Protein AF-A0A962ZCY3-F1 (afdb_monomer_lite)

Sequence (140 aa):
MGYGVAGGLRMLVRPMLNAGVYAIARGAPHAELWRRRFARAIGRTGRVVPHDQFSLNAAIWLDRPETDILDPHHNWICNRSLPRWNEKLQMFCVPTAPYRPLGIVHLAGHLKTGPVELRTTTGQRRRMILRMNPEALLTT

pLDDT: mean 90.91, std 9.73, range [48.62, 98.31]

Foldseek 3Di:
DLQDDVLVVQLVPDDQDDPPDDDDDPPFCLVVQLVVSQVSSCVVPVDNPPSNRVSSSSSCRVVPGDDDDDDCLAPPAVVVPNFAQEPVVRATFHPDPVGHGRNDYDPPDDLQDAWDWHAYPVGDIDTGRPDDDPVVVVVD

Secondary structure (DSSP, 8-state):
-TTHHHHHHHHHTS----TTS----TT-THHHHHHHHHHHHHHHHS--TTHHHHHHHHIIIII----PPPPGGGSEETTT-PPEEETTTTEEE-SSTT-PBPS-EE--TTTTSSEEEEEBTTS-EEEEE-S--GGGGS--

Radius of gyration: 18.37 Å; chains: 1; bounding box: 38×31×46 Å

Structure (mmCIF, N/CA/C/O backbone):
data_AF-A0A962ZCY3-F1
#
_entry.id   AF-A0A962ZCY3-F1
#
loop_
_atom_site.group_PDB
_atom_site.id
_atom_site.type_symbol
_atom_site.label_atom_id
_atom_site.label_alt_id
_atom_site.label_comp_id
_atom_site.label_asym_id
_atom_site.label_entity_id
_atom_site.label_seq_id
_atom_site.pdbx_PDB_ins_code
_atom_site.Cartn_x
_atom_site.Cartn_y
_atom_site.Cartn_z
_atom_site.occupancy
_atom_site.B_iso_or_equiv
_atom_site.auth_seq_id
_atom_site.auth_comp_id
_atom_site.auth_asym_id
_atom_site.auth_atom_id
_atom_site.pdbx_PDB_model_num
ATOM 1 N N . MET A 1 1 ? 10.866 14.420 -16.951 1.00 63.78 1 MET A N 1
ATOM 2 C CA . MET A 1 1 ? 9.833 13.551 -16.329 1.00 63.78 1 MET A CA 1
ATOM 3 C C . MET A 1 1 ? 10.163 12.084 -16.594 1.00 63.78 1 MET A C 1
ATOM 5 O O . MET A 1 1 ? 10.368 11.736 -17.751 1.00 63.78 1 MET A O 1
ATOM 9 N N . GLY A 1 2 ? 10.201 11.220 -15.571 1.00 77.50 2 GLY A N 1
ATOM 10 C CA . GLY A 1 2 ? 10.631 9.812 -15.717 1.00 77.50 2 GLY A CA 1
ATOM 11 C C . GLY A 1 2 ? 9.813 8.973 -16.717 1.00 77.50 2 GLY A C 1
ATOM 12 O O . GLY A 1 2 ? 10.342 8.046 -17.332 1.00 77.50 2 GLY A O 1
ATOM 13 N N . TYR A 1 3 ? 8.555 9.353 -16.965 1.00 86.12 3 TYR A N 1
ATOM 14 C CA . TYR A 1 3 ? 7.584 8.565 -17.741 1.00 86.12 3 TYR A CA 1
ATOM 15 C C . TYR A 1 3 ? 7.095 9.252 -19.032 1.00 86.12 3 TYR A C 1
ATOM 17 O O . TYR A 1 3 ? 6.229 8.716 -19.720 1.00 86.12 3 TYR A O 1
ATOM 25 N N . GLY A 1 4 ? 7.679 10.403 -19.396 1.00 86.75 4 GLY A N 1
ATOM 26 C CA . GLY A 1 4 ? 7.225 11.233 -20.522 1.00 86.75 4 GLY A CA 1
ATOM 27 C C . GLY A 1 4 ? 5.878 11.923 -20.263 1.00 86.75 4 GLY A C 1
ATOM 28 O O . GLY A 1 4 ? 5.192 11.607 -19.294 1.00 86.75 4 GLY A O 1
ATOM 29 N N . VAL A 1 5 ? 5.498 12.870 -21.127 1.00 88.88 5 VAL A N 1
ATOM 30 C CA . VAL A 1 5 ? 4.278 13.685 -20.948 1.00 88.88 5 VAL A CA 1
ATOM 31 C C . VAL A 1 5 ? 3.017 12.820 -21.003 1.00 88.88 5 VAL A C 1
ATOM 33 O O . VAL A 1 5 ? 2.245 12.796 -20.050 1.00 88.88 5 VAL A O 1
ATOM 36 N N . ALA A 1 6 ? 2.845 12.030 -22.067 1.00 90.62 6 ALA A N 1
ATOM 37 C CA . ALA A 1 6 ? 1.666 11.176 -22.227 1.00 90.62 6 ALA A CA 1
ATOM 38 C C . ALA A 1 6 ? 1.548 10.104 -21.126 1.00 90.62 6 ALA A C 1
ATOM 40 O O . ALA A 1 6 ? 0.458 9.855 -20.614 1.00 90.62 6 ALA A O 1
ATOM 41 N N . GLY A 1 7 ? 2.667 9.481 -20.735 1.00 89.44 7 GLY A N 1
ATOM 42 C CA . GLY A 1 7 ? 2.693 8.501 -19.644 1.00 89.44 7 GLY A CA 1
ATOM 43 C C . GLY A 1 7 ? 2.375 9.136 -18.292 1.00 89.44 7 GLY A C 1
ATOM 44 O O . GLY A 1 7 ? 1.569 8.595 -17.541 1.00 89.44 7 GLY A O 1
ATOM 45 N N . GLY A 1 8 ? 2.940 10.316 -18.020 1.00 89.88 8 GLY A N 1
ATOM 46 C CA . GLY A 1 8 ? 2.640 11.100 -16.824 1.00 89.88 8 GLY A CA 1
ATOM 47 C C . GLY A 1 8 ? 1.162 11.479 -16.727 1.00 89.88 8 GLY A C 1
ATOM 48 O O . GLY A 1 8 ? 0.544 11.213 -15.703 1.00 89.88 8 GLY A O 1
ATOM 49 N N . LEU A 1 9 ? 0.566 12.002 -17.805 1.00 91.31 9 LEU A N 1
ATOM 50 C CA . LEU A 1 9 ? -0.864 12.344 -17.850 1.00 91.31 9 LEU A CA 1
ATOM 51 C C . LEU A 1 9 ? -1.760 11.130 -17.587 1.00 91.31 9 LEU A C 1
ATOM 53 O O . LEU A 1 9 ? -2.697 11.210 -16.798 1.00 91.31 9 LEU A O 1
ATOM 57 N N . ARG A 1 10 ? -1.439 9.978 -18.190 1.00 91.81 10 ARG A N 1
ATOM 58 C CA . ARG A 1 10 ? -2.174 8.729 -17.940 1.00 91.81 10 ARG A CA 1
ATOM 59 C C . ARG A 1 10 ? -2.067 8.261 -16.492 1.00 91.81 10 ARG A C 1
ATOM 61 O O . ARG A 1 10 ? -3.022 7.677 -15.999 1.00 91.81 10 ARG A O 1
ATOM 68 N N . MET A 1 11 ? -0.935 8.487 -15.829 1.00 92.88 11 MET A N 1
ATOM 69 C CA . MET A 1 11 ? -0.757 8.130 -14.420 1.00 92.88 11 MET A CA 1
ATOM 70 C C . MET A 1 11 ? -1.471 9.101 -13.473 1.00 92.88 11 MET A C 1
ATOM 72 O O . MET A 1 11 ? -2.004 8.656 -12.465 1.00 92.88 11 MET A O 1
ATOM 76 N N . LEU A 1 12 ? -1.518 10.400 -13.791 1.00 91.12 12 LEU A N 1
ATOM 77 C CA . LEU A 1 12 ? -2.149 11.422 -12.942 1.00 91.12 12 LEU A CA 1
ATOM 78 C C . LEU A 1 12 ? -3.649 11.187 -12.721 1.00 91.12 12 LEU A C 1
ATOM 80 O O . LEU A 1 12 ? -4.169 11.529 -11.665 1.00 91.12 12 LEU A O 1
ATOM 84 N N . VAL A 1 13 ? -4.334 10.590 -13.697 1.00 93.56 13 VAL A N 1
ATOM 85 C CA . VAL A 1 13 ? -5.777 10.292 -13.629 1.00 93.56 13 VAL A CA 1
ATOM 86 C C . VAL A 1 13 ? -6.087 8.907 -13.046 1.00 93.56 13 VAL A C 1
ATOM 88 O O . VAL A 1 13 ? -7.222 8.442 -13.125 1.00 93.56 13 VAL A O 1
ATOM 91 N N . ARG A 1 14 ? -5.085 8.202 -12.507 1.00 93.94 14 ARG A N 1
ATOM 92 C CA . ARG A 1 14 ? -5.234 6.861 -11.923 1.00 93.94 14 ARG A CA 1
ATOM 93 C C . ARG A 1 14 ? -4.975 6.902 -10.419 1.00 93.94 14 ARG A C 1
ATOM 95 O O . ARG A 1 14 ? -4.159 7.705 -9.966 1.00 93.94 14 ARG A O 1
ATOM 102 N N . PRO A 1 15 ? -5.631 6.029 -9.634 1.00 92.31 15 PRO A N 1
ATOM 103 C CA . PRO A 1 15 ? -5.315 5.917 -8.221 1.00 92.31 15 PRO A CA 1
ATOM 104 C C . PRO A 1 15 ? -3.858 5.475 -8.058 1.00 92.31 15 PRO A C 1
ATOM 106 O O . PRO A 1 15 ? -3.400 4.521 -8.691 1.00 92.31 15 PRO A O 1
ATOM 109 N N . MET A 1 16 ? -3.122 6.185 -7.205 1.00 92.69 16 MET A N 1
ATOM 110 C CA . MET A 1 16 ? -1.742 5.835 -6.900 1.00 92.69 16 MET A CA 1
ATOM 111 C C . MET A 1 16 ? -1.714 4.705 -5.874 1.00 92.69 16 MET A C 1
ATOM 113 O O . MET A 1 16 ? -2.077 4.891 -4.714 1.00 92.69 16 MET A O 1
ATOM 117 N N . LEU A 1 17 ? -1.247 3.542 -6.312 1.00 95.06 17 LEU A N 1
ATOM 118 C CA . LEU A 1 17 ? -1.042 2.369 -5.475 1.00 95.06 17 LEU A CA 1
ATOM 119 C C . LEU A 1 17 ? 0.203 2.562 -4.605 1.00 95.06 17 LEU A C 1
ATOM 121 O O . LEU A 1 17 ? 1.208 3.120 -5.060 1.00 95.06 17 LEU A O 1
ATOM 125 N N . ASN A 1 18 ? 0.148 2.092 -3.361 1.00 95.25 18 ASN A N 1
ATOM 126 C CA . ASN A 1 18 ? 1.298 2.110 -2.466 1.00 95.25 18 ASN A CA 1
ATOM 127 C C . ASN A 1 18 ? 2.137 0.837 -2.629 1.00 95.25 18 ASN A C 1
ATOM 129 O O . ASN A 1 18 ? 1.597 -0.262 -2.610 1.00 95.25 18 ASN A O 1
ATOM 133 N N . ALA A 1 19 ? 3.457 0.990 -2.736 1.00 94.75 19 ALA A N 1
ATOM 134 C CA . ALA A 1 19 ? 4.377 -0.131 -2.950 1.00 94.75 19 ALA A CA 1
ATOM 135 C C . ALA A 1 19 ? 4.817 -0.848 -1.657 1.00 94.75 19 ALA A C 1
ATOM 137 O O . ALA A 1 19 ? 5.701 -1.695 -1.704 1.00 94.75 19 ALA A O 1
ATOM 138 N N . GLY A 1 20 ? 4.246 -0.511 -0.495 1.00 94.12 20 GLY A N 1
ATOM 139 C CA . GLY A 1 20 ? 4.649 -1.103 0.786 1.00 94.12 20 GLY A CA 1
ATOM 140 C C . GLY A 1 20 ? 4.079 -2.489 1.071 1.00 94.12 20 GLY A C 1
ATOM 141 O O . GLY A 1 20 ? 4.638 -3.203 1.895 1.00 94.12 20 GLY A O 1
ATOM 142 N N . VAL A 1 21 ? 2.987 -2.873 0.408 1.00 96.12 21 VAL A N 1
ATOM 143 C CA . VAL A 1 21 ? 2.390 -4.209 0.520 1.00 96.12 21 VAL A CA 1
ATOM 144 C C . VAL A 1 21 ? 1.974 -4.658 -0.870 1.00 96.12 21 VAL A C 1
ATOM 146 O O . VAL A 1 21 ? 1.180 -3.989 -1.530 1.00 96.12 21 VAL A O 1
ATOM 149 N N . TYR A 1 22 ? 2.520 -5.784 -1.309 1.00 96.38 22 TYR A N 1
ATOM 150 C CA . TYR A 1 22 ? 2.192 -6.431 -2.572 1.00 96.38 22 TYR A CA 1
ATOM 151 C C . TYR A 1 22 ? 2.548 -7.916 -2.489 1.00 96.38 22 TYR A C 1
ATOM 153 O O . TYR A 1 22 ? 3.366 -8.326 -1.666 1.00 96.38 22 TYR A O 1
ATOM 161 N N . ALA A 1 23 ? 1.966 -8.709 -3.382 1.00 95.81 23 ALA A N 1
ATOM 162 C CA . ALA A 1 23 ? 2.370 -10.084 -3.631 1.00 95.81 23 ALA A CA 1
ATOM 163 C C . ALA A 1 23 ? 2.576 -10.252 -5.137 1.00 95.81 23 ALA A C 1
ATOM 165 O O . ALA A 1 23 ? 1.727 -9.852 -5.929 1.00 95.81 23 ALA A O 1
ATOM 166 N N . ILE A 1 24 ? 3.722 -10.802 -5.536 1.00 96.06 24 ILE A N 1
ATOM 167 C CA . ILE A 1 24 ? 4.049 -11.063 -6.941 1.00 96.06 24 ILE A CA 1
ATOM 168 C C . ILE A 1 24 ? 4.464 -12.526 -7.041 1.00 96.06 24 ILE A C 1
ATOM 170 O O . ILE A 1 24 ? 5.430 -12.947 -6.404 1.00 96.06 24 ILE A O 1
ATOM 174 N N . ALA A 1 25 ? 3.730 -13.307 -7.832 1.00 96.06 25 ALA A N 1
ATOM 175 C CA . ALA A 1 25 ? 4.095 -14.692 -8.095 1.00 96.06 25 ALA A CA 1
ATOM 176 C C . ALA A 1 25 ? 5.400 -14.758 -8.905 1.00 96.06 25 ALA A C 1
ATOM 178 O O . ALA A 1 25 ? 5.655 -13.911 -9.759 1.00 96.06 25 ALA A O 1
ATOM 179 N N . ARG A 1 26 ? 6.215 -15.799 -8.688 1.00 94.62 26 ARG A N 1
ATOM 180 C CA . ARG A 1 26 ? 7.536 -15.946 -9.333 1.00 94.62 26 ARG A CA 1
ATOM 181 C C . ARG A 1 26 ? 7.490 -15.872 -10.865 1.00 94.62 26 ARG A C 1
ATOM 183 O O . ARG A 1 26 ? 8.422 -15.357 -11.468 1.00 94.62 26 ARG A O 1
ATOM 190 N N . GLY A 1 27 ? 6.432 -16.404 -11.480 1.00 95.62 27 GLY A N 1
ATOM 191 C CA . GLY A 1 27 ? 6.234 -16.394 -12.934 1.00 95.62 27 GLY A CA 1
ATOM 192 C C . GLY A 1 27 ? 5.471 -15.179 -13.468 1.00 95.62 27 GLY A C 1
ATOM 193 O O . GLY A 1 27 ? 5.251 -15.090 -14.672 1.00 95.62 27 GLY A O 1
ATOM 194 N N . ALA A 1 28 ? 5.034 -14.262 -12.603 1.00 97.00 28 ALA A N 1
ATOM 195 C CA . ALA A 1 28 ? 4.247 -13.114 -13.026 1.00 97.00 28 ALA A CA 1
ATOM 196 C C . ALA A 1 28 ? 5.131 -12.069 -13.735 1.00 97.00 28 ALA A C 1
ATOM 198 O O . ALA A 1 28 ? 6.262 -11.813 -13.308 1.00 97.00 28 ALA A O 1
ATOM 199 N N . PRO A 1 29 ? 4.626 -11.398 -14.785 1.00 98.06 29 PRO A N 1
ATOM 200 C CA . PRO A 1 29 ? 5.411 -10.427 -15.548 1.00 98.06 29 PRO A CA 1
ATOM 201 C C . PRO A 1 29 ? 5.741 -9.157 -14.745 1.00 98.06 29 PRO A C 1
ATOM 203 O O . PRO A 1 29 ? 6.643 -8.405 -15.117 1.00 98.06 29 PRO A O 1
ATOM 206 N N . HIS A 1 30 ? 5.023 -8.897 -13.64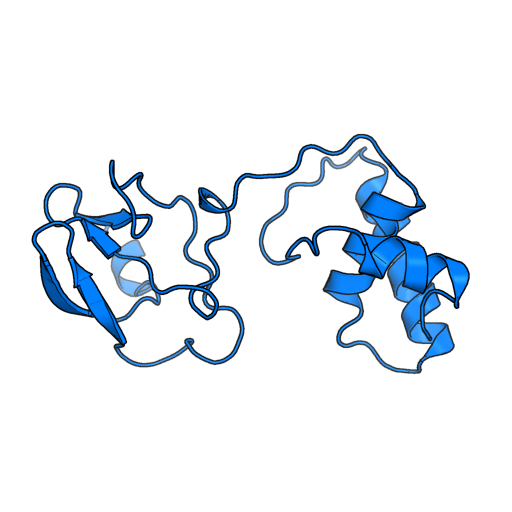6 1.00 98.19 30 HIS A N 1
ATOM 207 C CA . HIS A 1 30 ? 5.075 -7.654 -12.873 1.00 98.19 30 HIS A CA 1
ATOM 208 C C . HIS A 1 30 ? 6.479 -7.290 -12.406 1.00 98.19 30 HIS A C 1
ATOM 210 O O . HIS A 1 30 ? 6.862 -6.130 -12.534 1.00 98.19 30 HIS A O 1
ATOM 216 N N . ALA A 1 31 ? 7.255 -8.256 -11.907 1.00 96.50 31 ALA A N 1
ATOM 217 C CA . ALA A 1 31 ? 8.604 -7.997 -11.403 1.00 96.50 31 ALA A CA 1
ATOM 218 C C . ALA A 1 31 ? 9.520 -7.434 -12.503 1.00 96.50 31 ALA A C 1
ATOM 220 O O . ALA A 1 31 ? 10.203 -6.429 -12.298 1.00 96.50 31 ALA A O 1
ATOM 221 N N . GLU A 1 32 ? 9.481 -8.030 -13.696 1.00 98.19 32 GLU A N 1
ATOM 222 C CA . GLU A 1 32 ? 10.302 -7.597 -14.828 1.00 98.19 32 GLU A CA 1
ATOM 223 C C . GLU A 1 32 ? 9.813 -6.265 -15.414 1.00 98.19 32 GLU A C 1
ATOM 225 O O . GLU A 1 32 ? 10.613 -5.364 -15.683 1.00 98.19 32 GLU A O 1
ATOM 230 N N . LEU A 1 33 ? 8.492 -6.089 -15.547 1.00 98.31 33 LEU A N 1
ATOM 231 C CA . LEU A 1 33 ? 7.897 -4.819 -15.975 1.00 98.31 33 LEU A CA 1
ATOM 232 C C . LEU A 1 33 ? 8.290 -3.678 -15.028 1.00 98.31 33 LEU A C 1
ATOM 234 O O . LEU A 1 33 ? 8.722 -2.612 -15.480 1.00 98.31 33 LEU A O 1
ATOM 238 N N . TRP A 1 34 ? 8.189 -3.915 -13.719 1.00 97.50 34 TRP A N 1
ATOM 239 C CA . TRP A 1 34 ? 8.549 -2.953 -12.687 1.00 97.50 34 TRP A CA 1
ATOM 240 C C . TRP A 1 34 ? 10.039 -2.608 -12.749 1.00 97.50 34 TRP A C 1
ATOM 242 O O . TRP A 1 34 ? 10.380 -1.430 -12.882 1.00 97.50 34 TRP A O 1
ATOM 252 N N . ARG A 1 35 ? 10.926 -3.612 -12.782 1.00 96.69 35 ARG A N 1
ATOM 253 C CA . ARG A 1 35 ? 12.382 -3.428 -12.909 1.00 96.69 35 ARG A CA 1
ATOM 254 C C . ARG A 1 35 ? 12.749 -2.585 -14.131 1.00 96.69 35 ARG A C 1
ATOM 256 O O . ARG A 1 35 ? 13.520 -1.629 -14.021 1.00 96.69 35 ARG A O 1
ATOM 263 N N . ARG A 1 36 ? 12.154 -2.880 -15.292 1.00 97.62 36 ARG A N 1
ATOM 264 C CA . ARG A 1 36 ? 12.370 -2.127 -16.537 1.00 97.62 36 ARG A CA 1
ATOM 265 C C . ARG A 1 36 ? 11.909 -0.674 -16.419 1.00 97.62 36 ARG A C 1
ATOM 267 O O . ARG A 1 36 ? 12.616 0.241 -16.850 1.00 97.62 36 ARG A O 1
ATOM 274 N N . ARG A 1 37 ? 10.720 -0.434 -15.853 1.00 96.50 37 ARG A N 1
ATOM 275 C CA . ARG A 1 37 ? 10.176 0.920 -15.643 1.00 96.50 37 ARG A CA 1
ATOM 276 C C . ARG A 1 37 ? 11.036 1.719 -14.665 1.00 96.50 37 ARG A C 1
ATOM 278 O O . ARG A 1 37 ? 11.306 2.888 -14.938 1.00 96.50 37 ARG A O 1
ATOM 285 N N . PHE A 1 38 ? 11.500 1.084 -13.593 1.00 96.75 38 PHE A N 1
ATOM 286 C CA . PHE A 1 38 ? 12.378 1.673 -12.587 1.00 96.75 38 PHE A CA 1
ATOM 287 C C . PHE A 1 38 ? 13.719 2.099 -13.190 1.00 96.75 38 PHE A C 1
ATOM 289 O O . PHE A 1 38 ? 14.076 3.275 -13.117 1.00 96.75 38 PHE A O 1
ATOM 296 N N . ALA A 1 39 ? 14.403 1.189 -13.893 1.00 96.50 39 ALA A N 1
ATOM 297 C CA . ALA A 1 39 ? 15.674 1.477 -14.561 1.00 96.50 39 ALA A CA 1
ATOM 298 C C . ALA A 1 39 ? 15.550 2.635 -15.566 1.00 96.50 39 ALA A C 1
ATOM 300 O O . ALA A 1 39 ? 16.376 3.547 -15.582 1.00 96.50 39 ALA A O 1
ATOM 301 N N . ARG A 1 40 ? 14.471 2.660 -16.362 1.00 94.88 40 ARG A N 1
ATOM 302 C CA . ARG A 1 40 ? 14.202 3.753 -17.310 1.00 94.88 40 ARG A CA 1
ATOM 303 C C . ARG A 1 40 ? 13.959 5.091 -16.611 1.00 94.88 40 ARG A C 1
ATOM 305 O O . ARG A 1 40 ? 14.385 6.128 -17.119 1.00 94.88 40 ARG A O 1
ATOM 312 N N . ALA A 1 41 ? 13.241 5.088 -15.489 1.00 94.12 41 ALA A N 1
ATOM 313 C CA . ALA A 1 41 ? 12.964 6.298 -14.727 1.00 94.12 41 ALA A CA 1
ATOM 314 C C . ALA A 1 41 ? 14.249 6.864 -14.107 1.00 94.12 41 ALA A C 1
ATOM 316 O O . ALA A 1 41 ? 14.521 8.052 -14.283 1.00 94.12 41 ALA A O 1
ATOM 317 N N . ILE A 1 42 ? 15.078 6.006 -13.500 1.00 95.31 42 ILE A N 1
ATOM 318 C CA . ILE A 1 42 ? 16.398 6.377 -12.973 1.00 95.31 42 ILE A CA 1
ATOM 319 C C . ILE A 1 42 ? 17.286 6.926 -14.085 1.00 95.31 42 ILE A C 1
ATOM 321 O O . ILE A 1 42 ? 17.795 8.034 -13.947 1.00 95.31 42 ILE A O 1
ATOM 325 N N . GLY A 1 43 ? 17.418 6.213 -15.209 1.00 94.19 43 GLY A N 1
ATOM 326 C CA . GLY A 1 43 ? 18.265 6.644 -16.326 1.00 94.19 43 GLY A CA 1
ATOM 327 C C . GLY A 1 43 ? 17.876 8.012 -16.899 1.00 94.19 43 GLY A C 1
ATOM 328 O O . GLY A 1 43 ? 18.714 8.718 -17.443 1.00 94.19 43 GLY A O 1
ATOM 329 N N . ARG A 1 44 ? 16.613 8.427 -16.737 1.00 91.62 44 ARG A N 1
ATOM 330 C CA . ARG A 1 44 ? 16.122 9.743 -17.172 1.00 91.62 44 ARG A CA 1
ATOM 331 C C . ARG A 1 44 ? 16.273 10.853 -16.150 1.00 91.62 44 ARG A C 1
ATOM 333 O O . ARG A 1 44 ? 16.302 12.014 -16.543 1.00 91.62 44 ARG A O 1
ATOM 340 N N . THR A 1 45 ? 16.219 10.539 -14.860 1.00 92.25 45 THR A N 1
ATOM 341 C CA . THR A 1 45 ? 16.169 11.569 -13.812 1.00 92.25 45 THR A CA 1
ATOM 342 C C . THR A 1 45 ? 17.409 11.608 -12.935 1.00 92.25 45 THR A C 1
ATOM 344 O O . THR A 1 45 ? 17.517 12.526 -12.132 1.00 92.25 45 THR A O 1
ATOM 347 N N . GLY A 1 46 ? 18.287 10.604 -13.012 1.00 92.19 46 GLY A N 1
ATOM 348 C CA . GL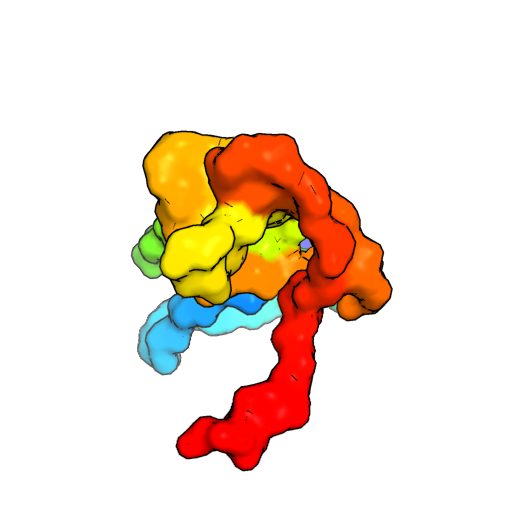Y A 1 46 ? 19.457 10.462 -12.140 1.00 92.19 46 GLY A CA 1
ATOM 349 C C . GLY A 1 46 ? 19.108 10.297 -10.657 1.00 92.19 46 GLY A C 1
ATOM 350 O O . GLY A 1 46 ? 19.919 10.602 -9.793 1.00 92.19 46 GLY A O 1
ATOM 351 N N . ARG A 1 47 ? 17.879 9.876 -10.335 1.00 87.94 47 ARG A N 1
ATOM 352 C CA . ARG A 1 47 ? 17.371 9.778 -8.956 1.00 87.94 47 ARG A CA 1
ATOM 353 C C . ARG A 1 47 ? 16.735 8.422 -8.755 1.00 87.94 47 ARG A C 1
ATOM 355 O O . ARG A 1 47 ? 16.043 7.966 -9.652 1.00 87.94 47 ARG A O 1
ATOM 362 N N . VAL A 1 48 ? 16.949 7.817 -7.592 1.00 83.38 48 VAL A N 1
ATOM 363 C CA . VAL A 1 48 ? 16.344 6.530 -7.213 1.00 83.38 48 VAL A CA 1
ATOM 364 C C . VAL A 1 48 ? 14.952 6.754 -6.626 1.00 83.38 48 VAL A C 1
ATOM 366 O O . VAL A 1 48 ? 13.970 6.177 -7.082 1.00 83.38 48 VAL A O 1
ATOM 369 N N . VAL A 1 49 ? 14.851 7.659 -5.657 1.00 81.94 49 VAL A N 1
ATOM 370 C CA . VAL A 1 49 ? 13.587 8.039 -5.019 1.00 81.94 49 VAL A CA 1
ATOM 371 C C . VAL A 1 49 ? 12.923 9.150 -5.835 1.00 81.94 49 VAL A C 1
ATOM 373 O O . VAL A 1 49 ? 13.624 10.063 -6.290 1.00 81.94 49 VAL A O 1
ATOM 376 N N . PRO A 1 50 ? 11.589 9.142 -6.006 1.00 81.69 50 PRO A N 1
ATOM 377 C CA . PRO A 1 50 ? 10.585 8.188 -5.491 1.00 81.69 50 PRO A CA 1
ATOM 378 C C . PRO A 1 50 ? 10.187 7.076 -6.487 1.00 81.69 50 PRO A C 1
ATOM 380 O O . PRO A 1 50 ? 9.023 6.670 -6.550 1.00 81.69 50 PRO A O 1
ATOM 383 N N . HIS A 1 51 ? 11.098 6.639 -7.362 1.00 91.19 51 HIS A N 1
ATOM 384 C CA . HIS A 1 51 ? 10.697 5.838 -8.520 1.00 91.19 51 HIS A CA 1
ATOM 385 C C . HIS A 1 51 ? 10.299 4.412 -8.201 1.00 91.19 51 HIS A C 1
ATOM 387 O O . HIS A 1 51 ? 9.680 3.812 -9.065 1.00 91.19 51 HIS A O 1
ATOM 393 N N . ASP A 1 52 ? 10.570 3.870 -7.021 1.00 91.69 52 ASP A N 1
ATOM 394 C CA . ASP A 1 52 ? 10.098 2.544 -6.618 1.00 91.69 52 ASP A CA 1
ATOM 395 C C . ASP A 1 52 ? 8.565 2.462 -6.753 1.00 91.69 52 ASP A C 1
ATOM 397 O O . ASP A 1 52 ? 8.054 1.718 -7.593 1.00 91.69 52 ASP A O 1
ATOM 401 N N . GLN A 1 53 ? 7.828 3.339 -6.066 1.00 94.19 53 GLN A N 1
ATOM 402 C CA . GLN A 1 53 ? 6.370 3.385 -6.130 1.00 94.19 53 GLN A CA 1
ATOM 403 C C . GLN A 1 53 ? 5.854 3.868 -7.489 1.00 94.19 53 GLN A C 1
ATOM 405 O O . GLN A 1 53 ? 4.892 3.306 -8.024 1.00 94.19 53 GLN A O 1
ATOM 410 N N . PHE A 1 54 ? 6.462 4.904 -8.078 1.00 95.12 54 PHE A N 1
ATOM 411 C CA . PHE A 1 54 ? 5.972 5.422 -9.360 1.00 95.12 54 PHE A CA 1
ATOM 412 C C . PHE A 1 54 ? 6.178 4.435 -10.508 1.00 95.12 54 PHE A C 1
ATOM 414 O O . PHE A 1 54 ? 5.318 4.335 -11.380 1.00 95.12 54 PHE A O 1
ATOM 421 N N . SER A 1 55 ? 7.272 3.678 -10.513 1.00 96.19 55 SER A N 1
ATOM 422 C CA . SER A 1 55 ? 7.527 2.695 -11.566 1.00 96.19 55 SER A CA 1
ATOM 423 C C . SER A 1 55 ? 6.646 1.459 -11.423 1.00 96.19 55 SER A C 1
ATOM 425 O O . SER A 1 55 ? 6.239 0.925 -12.452 1.00 96.19 55 SER A O 1
ATOM 427 N N . LEU A 1 56 ? 6.266 1.070 -10.197 1.00 96.44 56 LEU A N 1
ATOM 428 C CA . LEU A 1 56 ? 5.250 0.038 -9.968 1.00 96.44 56 LEU A CA 1
ATOM 429 C C . LEU A 1 56 ? 3.907 0.474 -10.562 1.00 96.44 56 LEU A C 1
ATOM 431 O O . LEU A 1 56 ? 3.296 -0.248 -11.345 1.00 96.44 56 LEU A O 1
ATOM 435 N N . ASN A 1 57 ? 3.484 1.703 -10.258 1.00 97.00 57 ASN A N 1
ATOM 436 C CA . ASN A 1 57 ? 2.261 2.276 -10.819 1.00 97.00 57 ASN A CA 1
ATOM 437 C C . ASN A 1 57 ? 2.334 2.391 -12.347 1.00 97.00 57 ASN A C 1
ATOM 439 O O . ASN A 1 57 ? 1.348 2.138 -13.032 1.00 97.00 57 ASN A O 1
ATOM 443 N N . ALA A 1 58 ? 3.494 2.750 -12.901 1.00 96.44 58 ALA A N 1
ATOM 444 C CA . ALA A 1 58 ? 3.688 2.784 -14.345 1.00 96.44 58 ALA A CA 1
ATOM 445 C C . ALA A 1 58 ? 3.584 1.382 -14.964 1.00 96.44 58 ALA A C 1
ATOM 447 O O . ALA A 1 58 ? 2.970 1.245 -16.019 1.00 96.44 58 ALA A O 1
ATOM 448 N N . ALA A 1 59 ? 4.146 0.356 -14.319 1.00 97.19 59 ALA A N 1
ATOM 449 C CA . ALA A 1 59 ? 4.021 -1.028 -14.767 1.00 97.19 59 ALA A CA 1
ATOM 450 C C . ALA A 1 59 ? 2.548 -1.470 -14.784 1.00 97.19 59 ALA A C 1
ATOM 452 O O . ALA A 1 59 ? 2.052 -1.919 -15.811 1.00 97.19 59 ALA A O 1
ATOM 453 N N . ILE A 1 60 ? 1.806 -1.239 -13.701 1.00 97.31 60 ILE A N 1
ATOM 454 C CA . ILE A 1 60 ? 0.396 -1.644 -13.606 1.00 97.31 60 ILE A CA 1
ATOM 455 C C . ILE A 1 60 ? -0.483 -0.849 -14.583 1.00 97.31 60 ILE A C 1
ATOM 457 O O . ILE A 1 60 ? -1.209 -1.429 -15.385 1.00 97.31 60 ILE A O 1
ATOM 461 N N . TRP A 1 61 ? -0.409 0.484 -14.584 1.00 96.50 61 TRP A N 1
ATOM 462 C CA . TRP A 1 61 ? -1.357 1.306 -15.345 1.00 96.50 61 TRP A CA 1
ATOM 463 C C . TRP A 1 61 ? -1.014 1.468 -16.829 1.00 96.50 61 TRP A C 1
ATOM 465 O O . TRP A 1 61 ? -1.922 1.665 -17.648 1.00 96.50 61 TRP A O 1
ATOM 475 N N . LEU A 1 62 ? 0.275 1.432 -17.189 1.00 96.19 62 LEU A N 1
ATOM 476 C CA . LEU A 1 62 ? 0.720 1.633 -18.571 1.00 96.19 62 LEU A CA 1
ATOM 477 C C . LEU A 1 62 ? 1.007 0.318 -19.297 1.00 96.19 62 LEU A C 1
ATOM 479 O O . LEU A 1 62 ? 0.698 0.253 -20.484 1.00 96.19 62 LEU A O 1
ATOM 483 N N . ASP A 1 63 ? 1.587 -0.686 -18.626 1.00 96.62 63 ASP A N 1
ATOM 484 C CA . ASP A 1 63 ? 1.834 -2.009 -19.230 1.00 96.62 63 ASP A CA 1
ATOM 485 C C . ASP A 1 63 ? 0.655 -2.981 -19.037 1.00 96.62 63 ASP A C 1
ATOM 487 O O . ASP A 1 63 ? 0.533 -3.925 -19.810 1.00 96.62 63 ASP A O 1
ATOM 491 N N . ARG A 1 64 ? -0.239 -2.721 -18.068 1.00 96.38 64 ARG A N 1
ATOM 492 C CA . ARG A 1 64 ? -1.516 -3.434 -17.848 1.00 96.38 64 ARG A CA 1
ATOM 493 C C . ARG A 1 64 ? -1.418 -4.970 -17.765 1.00 96.38 64 ARG A C 1
ATOM 495 O O . ARG A 1 64 ? -2.232 -5.644 -18.396 1.00 96.38 64 ARG A O 1
ATOM 502 N N . PRO A 1 65 ? -0.475 -5.548 -16.994 1.00 97.56 65 PRO A N 1
ATOM 503 C CA . PRO A 1 65 ? -0.575 -6.963 -16.652 1.00 97.56 65 PRO A CA 1
ATOM 504 C C . PRO A 1 65 ? -1.841 -7.208 -15.814 1.00 97.56 65 PRO A C 1
ATOM 506 O O . PRO A 1 65 ? -2.281 -6.315 -15.082 1.00 97.56 65 PRO A O 1
ATOM 509 N N . GLU A 1 66 ? -2.408 -8.411 -15.880 1.00 97.38 66 GLU A N 1
ATOM 510 C CA . GLU A 1 66 ? -3.522 -8.808 -15.010 1.00 97.38 66 GLU A CA 1
ATOM 511 C C . GLU A 1 66 ? -3.129 -8.605 -13.539 1.00 97.38 66 GLU A C 1
ATOM 513 O O . GLU A 1 66 ? -2.075 -9.065 -13.097 1.00 97.38 66 GLU A O 1
ATOM 518 N N . THR A 1 67 ? -3.905 -7.797 -12.817 1.00 97.25 67 THR A N 1
ATOM 519 C CA . THR A 1 67 ? -3.541 -7.314 -11.481 1.00 97.25 67 THR A CA 1
ATOM 520 C C . THR A 1 67 ? -4.792 -7.092 -10.647 1.00 97.25 67 THR A C 1
ATOM 522 O O . THR A 1 67 ? -5.612 -6.240 -10.990 1.00 97.25 67 THR A O 1
ATOM 525 N N . ASP A 1 68 ? -4.875 -7.776 -9.510 1.00 96.81 68 ASP A N 1
ATOM 526 C CA . ASP A 1 68 ? -5.869 -7.487 -8.482 1.00 96.81 68 ASP A CA 1
ATOM 527 C C . ASP A 1 68 ? -5.394 -6.363 -7.563 1.00 96.81 68 ASP A C 1
ATOM 529 O O . ASP A 1 68 ? -4.250 -6.337 -7.096 1.00 96.81 68 ASP A O 1
ATOM 533 N N . ILE A 1 69 ? -6.289 -5.414 -7.291 1.00 95.81 69 ILE A N 1
ATOM 534 C CA . ILE A 1 69 ? -6.008 -4.293 -6.397 1.00 95.81 69 ILE A CA 1
ATOM 535 C C . ILE A 1 69 ? -6.511 -4.635 -5.001 1.00 95.81 69 ILE A C 1
ATOM 537 O O . ILE A 1 69 ? -7.708 -4.820 -4.785 1.00 95.81 69 ILE A O 1
ATOM 541 N N . LEU A 1 70 ? -5.585 -4.686 -4.044 1.00 93.50 70 LEU A N 1
ATOM 542 C CA . LEU A 1 70 ? -5.921 -4.901 -2.643 1.00 93.50 70 LEU A CA 1
ATOM 543 C C . LEU A 1 70 ? -6.731 -3.730 -2.088 1.00 93.50 70 LEU A C 1
ATOM 545 O O . LEU A 1 70 ? -6.407 -2.560 -2.301 1.00 93.50 70 LEU A O 1
ATOM 549 N N . ASP A 1 71 ? -7.742 -4.069 -1.297 1.00 92.06 71 ASP A N 1
ATOM 550 C CA . ASP A 1 71 ? -8.477 -3.092 -0.507 1.00 92.06 71 ASP A CA 1
ATOM 551 C C . ASP A 1 71 ? -7.546 -2.404 0.529 1.00 92.06 71 ASP A C 1
ATOM 553 O O . ASP A 1 71 ? -6.685 -3.087 1.107 1.00 92.06 71 ASP A O 1
ATOM 557 N N . PRO A 1 72 ? -7.715 -1.092 0.814 1.00 90.94 72 PRO A N 1
ATOM 558 C CA . PRO A 1 72 ? -6.912 -0.347 1.791 1.00 90.94 72 PRO A CA 1
ATOM 559 C C . PRO A 1 72 ? -6.790 -0.979 3.187 1.00 90.94 72 PRO A C 1
ATOM 561 O O . PRO A 1 72 ? -5.807 -0.719 3.883 1.00 90.94 72 PRO A O 1
ATOM 564 N N . HIS A 1 73 ? -7.734 -1.827 3.609 1.00 92.00 73 HIS A N 1
ATOM 565 C CA . HIS A 1 73 ? -7.661 -2.586 4.862 1.00 92.00 73 HIS A CA 1
ATOM 566 C C . HIS A 1 73 ? -6.401 -3.470 4.966 1.00 92.00 73 HIS A C 1
ATOM 568 O O . HIS A 1 73 ? -5.964 -3.784 6.077 1.00 92.00 73 HIS A O 1
ATOM 574 N N . HIS A 1 74 ? -5.806 -3.857 3.833 1.00 94.25 74 HIS A N 1
ATOM 575 C CA . HIS A 1 74 ? -4.594 -4.682 3.762 1.00 94.25 74 HIS A CA 1
ATOM 576 C C . HIS A 1 74 ? -3.296 -3.861 3.714 1.00 94.25 74 HIS A C 1
ATOM 578 O O . HIS A 1 74 ? -2.216 -4.438 3.689 1.00 94.25 74 HIS A O 1
ATOM 584 N N . ASN A 1 75 ? -3.373 -2.529 3.673 1.00 96.00 75 ASN A N 1
ATOM 585 C CA . ASN A 1 75 ? -2.215 -1.636 3.680 1.00 96.00 75 ASN A CA 1
ATOM 586 C C . ASN A 1 75 ? -2.635 -0.252 4.203 1.00 96.00 75 ASN A C 1
ATOM 588 O O . ASN A 1 75 ? -2.724 0.724 3.451 1.00 96.00 75 ASN A O 1
ATOM 592 N N . TRP A 1 76 ? -2.959 -0.173 5.496 1.00 96.00 76 TRP A N 1
ATOM 593 C CA . TRP A 1 76 ? -3.530 1.037 6.079 1.00 96.00 76 TRP A CA 1
ATOM 594 C C . TRP A 1 76 ? -2.458 2.087 6.371 1.00 96.00 76 TRP A C 1
ATOM 596 O O . TRP A 1 76 ? -1.685 1.956 7.319 1.00 96.00 76 TRP A O 1
ATOM 606 N N . ILE A 1 77 ? -2.419 3.153 5.573 1.00 94.69 77 ILE A N 1
ATOM 607 C CA . ILE A 1 77 ? -1.404 4.206 5.694 1.00 94.69 77 ILE A CA 1
ATOM 608 C C . ILE A 1 77 ? -1.803 5.212 6.781 1.00 94.69 77 ILE A C 1
ATOM 610 O O . ILE A 1 77 ? -2.629 6.099 6.553 1.00 94.69 77 ILE A O 1
ATOM 614 N N . CYS A 1 78 ? -1.147 5.143 7.939 1.00 92.81 78 CYS A N 1
ATOM 615 C CA . CYS A 1 78 ? -1.508 5.947 9.114 1.00 92.81 78 CYS A CA 1
ATOM 616 C C . CYS A 1 78 ? -1.373 7.463 8.917 1.00 92.81 78 CYS A C 1
ATOM 618 O O . CYS A 1 78 ? -2.110 8.225 9.536 1.00 92.81 78 CYS A O 1
ATOM 620 N N . ASN A 1 79 ? -0.486 7.920 8.026 1.00 88.56 79 ASN A N 1
ATOM 621 C CA . ASN A 1 79 ? -0.367 9.350 7.711 1.00 88.56 79 ASN A CA 1
ATOM 622 C C . ASN A 1 79 ? -1.550 9.892 6.898 1.00 88.56 79 ASN A C 1
ATOM 624 O O . ASN A 1 79 ? -1.675 11.103 6.744 1.00 88.56 79 ASN A O 1
ATOM 628 N N . ARG A 1 80 ? -2.374 9.017 6.308 1.00 89.50 80 ARG A N 1
ATOM 629 C CA . ARG A 1 80 ? -3.591 9.419 5.590 1.00 89.50 80 ARG A CA 1
ATOM 630 C C . ARG A 1 80 ? -4.789 9.456 6.525 1.00 89.50 80 ARG A C 1
ATOM 632 O O . ARG A 1 80 ? -5.636 10.330 6.393 1.00 89.50 80 ARG A O 1
ATOM 639 N N . SER A 1 81 ? -4.854 8.511 7.456 1.00 92.88 81 SER A N 1
ATOM 640 C CA . SER A 1 81 ? -5.883 8.454 8.485 1.00 92.88 81 SER A CA 1
ATOM 641 C C . SER A 1 81 ? -5.401 7.577 9.634 1.00 92.88 81 SER A C 1
ATOM 643 O O . SER A 1 81 ? -4.945 6.452 9.414 1.00 92.88 81 SER A O 1
ATOM 645 N N . LEU A 1 82 ? -5.507 8.076 10.865 1.00 94.69 82 LEU A N 1
ATOM 646 C CA . LEU A 1 82 ? -5.217 7.259 12.037 1.00 94.69 82 LEU A CA 1
ATOM 647 C C . LEU A 1 82 ? -6.268 6.144 12.162 1.00 94.69 82 LEU A C 1
ATOM 649 O O . LEU A 1 82 ? -7.463 6.409 11.990 1.00 94.69 82 LEU A O 1
ATOM 653 N N . PRO A 1 83 ? -5.854 4.902 12.464 1.00 95.88 83 PRO A N 1
ATOM 654 C CA . PRO A 1 83 ? -6.799 3.828 12.729 1.00 95.88 83 PRO A CA 1
ATOM 655 C C . PRO A 1 83 ? -7.571 4.095 14.026 1.00 95.88 83 PRO A C 1
ATOM 657 O O . PRO A 1 83 ? -7.176 4.922 14.852 1.00 95.88 83 PRO A O 1
ATOM 660 N N . ARG A 1 84 ? -8.651 3.344 14.247 1.00 96.38 84 ARG A N 1
ATOM 661 C CA . ARG A 1 84 ? -9.278 3.255 15.570 1.00 96.38 84 ARG A CA 1
ATOM 662 C C . ARG A 1 84 ? -8.795 2.028 16.318 1.00 96.38 84 ARG A C 1
ATOM 664 O O . ARG A 1 84 ? -8.513 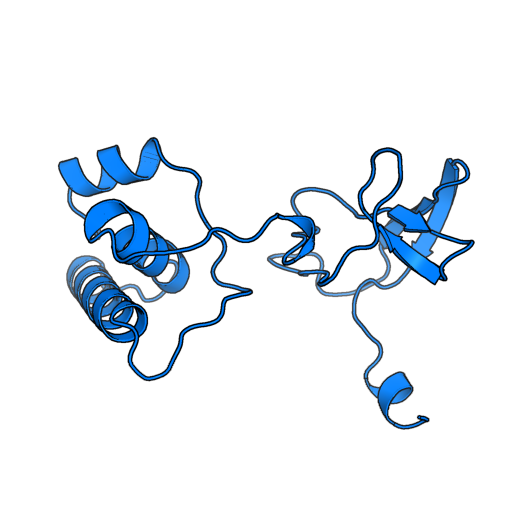0.995 15.716 1.00 96.38 84 ARG A O 1
ATOM 671 N N . TRP A 1 85 ? -8.751 2.133 17.639 1.00 96.62 85 TRP A N 1
ATOM 672 C CA . TRP A 1 85 ? -8.551 0.975 18.503 1.00 96.62 85 TRP A CA 1
ATOM 673 C C . TRP A 1 85 ? -9.898 0.328 18.836 1.00 96.62 85 TRP A C 1
ATOM 675 O O . TRP A 1 85 ? -10.768 0.987 19.402 1.00 96.62 85 TRP A O 1
ATOM 685 N N . ASN A 1 86 ? -10.076 -0.944 18.482 1.00 95.81 86 ASN A N 1
ATOM 686 C CA . ASN A 1 86 ? -11.237 -1.733 18.877 1.00 95.81 86 ASN A CA 1
ATOM 687 C C . ASN A 1 86 ? -10.939 -2.437 20.200 1.00 95.81 86 ASN A C 1
ATOM 689 O O . ASN A 1 86 ? -10.149 -3.377 20.249 1.00 95.81 86 ASN A O 1
ATOM 693 N N . GLU A 1 87 ? -11.577 -1.987 21.276 1.00 93.56 87 GLU A N 1
ATOM 694 C CA . GLU A 1 87 ? -11.356 -2.526 22.618 1.00 93.56 87 GLU A CA 1
ATOM 695 C C . GLU A 1 87 ? -11.874 -3.953 22.783 1.00 93.56 87 GLU A C 1
ATOM 697 O O . GLU A 1 87 ? -11.326 -4.716 23.570 1.00 93.56 87 GLU A O 1
ATOM 702 N N . LYS A 1 88 ? -12.912 -4.347 22.046 1.00 93.31 88 LYS A N 1
ATOM 703 C CA . LYS A 1 88 ? -13.451 -5.705 22.146 1.00 93.31 88 LYS A CA 1
ATOM 704 C C . LYS A 1 88 ? -12.521 -6.719 21.483 1.00 93.31 88 LYS A C 1
ATOM 706 O O . LYS A 1 88 ? -12.301 -7.792 22.026 1.00 93.31 88 LYS A O 1
ATOM 711 N N . LEU A 1 89 ? -11.991 -6.373 20.310 1.00 93.50 89 LEU A N 1
ATOM 712 C CA . LEU A 1 89 ? -11.121 -7.253 19.525 1.00 93.50 89 LEU A CA 1
ATOM 713 C C . LEU A 1 89 ? -9.638 -7.103 19.875 1.00 93.50 89 LEU A C 1
ATOM 715 O O . LEU A 1 89 ? -8.843 -7.930 19.452 1.00 93.50 89 LEU A O 1
ATOM 719 N N . GLN A 1 90 ? -9.264 -6.052 20.611 1.00 92.62 90 GLN A N 1
ATOM 720 C CA . GLN A 1 90 ? -7.870 -5.665 20.851 1.00 92.62 90 GLN A CA 1
ATOM 721 C C . GLN A 1 90 ? -7.076 -5.544 19.536 1.00 92.62 90 GLN A C 1
ATOM 723 O O . GLN A 1 90 ? -5.941 -5.999 19.418 1.00 92.62 90 GLN A O 1
ATOM 728 N N . MET A 1 91 ? -7.692 -4.922 18.526 1.00 93.44 91 MET A N 1
ATOM 729 C CA . MET A 1 91 ? -7.113 -4.744 17.193 1.00 93.44 91 MET A CA 1
ATOM 730 C C . MET A 1 91 ? -7.300 -3.316 16.692 1.00 93.44 91 MET A C 1
ATOM 732 O O . MET A 1 91 ? -8.272 -2.633 17.026 1.00 93.44 91 MET A O 1
ATOM 736 N N . PHE A 1 92 ? -6.400 -2.883 15.810 1.00 95.69 92 PHE A N 1
ATOM 737 C CA . PHE A 1 92 ? -6.643 -1.698 14.998 1.00 95.69 92 PHE A CA 1
ATOM 738 C C . PHE A 1 92 ? -7.709 -1.989 13.939 1.00 95.69 92 PHE A C 1
ATOM 740 O O . PHE A 1 92 ? -7.738 -3.061 13.337 1.00 95.69 92 PHE A O 1
ATOM 747 N N . CYS A 1 93 ? -8.583 -1.020 13.703 1.00 96.56 93 CYS A N 1
ATOM 748 C CA . CYS A 1 93 ? -9.690 -1.113 12.761 1.00 96.56 93 CYS A CA 1
ATOM 749 C C . CYS A 1 93 ? -9.845 0.186 11.969 1.00 96.56 93 CYS A C 1
ATOM 751 O O . CYS A 1 93 ? -9.272 1.226 12.320 1.00 96.56 93 CYS A O 1
ATOM 753 N N . VAL A 1 94 ? -10.637 0.138 10.898 1.00 96.00 94 VAL A N 1
ATOM 754 C CA . VAL A 1 94 ? -10.996 1.364 10.179 1.00 96.00 94 VAL A CA 1
ATOM 755 C C . VAL A 1 94 ? -11.812 2.317 11.039 1.00 96.00 94 VAL A C 1
ATOM 757 O O . VAL A 1 94 ? -12.567 1.878 11.905 1.00 96.00 94 VAL A O 1
ATOM 760 N N . PRO A 1 95 ? -11.709 3.635 10.797 1.00 94.94 95 PRO A N 1
ATOM 761 C CA . PRO A 1 95 ? -12.353 4.639 11.635 1.00 94.94 95 PRO A CA 1
ATOM 762 C C . PRO A 1 95 ? -13.864 4.808 11.397 1.00 94.94 95 PRO A C 1
ATOM 764 O O . PRO A 1 95 ? -14.444 5.779 11.891 1.00 94.94 95 PRO A O 1
ATOM 767 N N . THR A 1 96 ? -14.500 3.879 10.684 1.00 93.56 96 THR A N 1
ATOM 768 C CA . THR A 1 96 ? -15.917 3.892 10.307 1.00 93.56 96 THR A CA 1
ATOM 769 C C . THR A 1 96 ? -16.593 2.581 10.693 1.00 93.56 96 THR A C 1
ATOM 771 O O . THR A 1 96 ? -15.976 1.517 10.642 1.00 93.56 96 THR A O 1
ATOM 774 N N . ALA A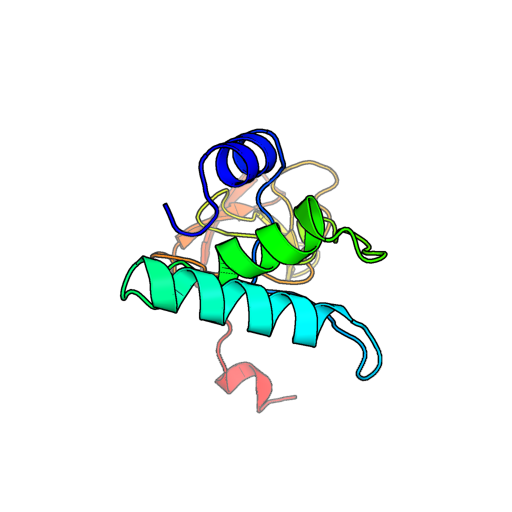 1 97 ? -17.871 2.646 11.078 1.00 91.19 97 ALA A N 1
ATOM 775 C CA . ALA A 1 97 ? -18.677 1.454 11.332 1.00 91.19 97 ALA A CA 1
ATOM 776 C C . ALA A 1 97 ? -18.742 0.568 10.063 1.00 91.19 97 ALA A C 1
ATOM 778 O O . ALA A 1 97 ? -18.791 1.115 8.960 1.00 91.19 97 ALA A O 1
ATOM 779 N N . PRO A 1 98 ? -18.723 -0.773 10.185 1.00 94.00 98 PRO A N 1
ATOM 780 C CA . PRO A 1 98 ? -18.781 -1.567 11.418 1.00 94.00 98 PRO A CA 1
ATOM 781 C C . PRO A 1 98 ? -17.410 -1.819 12.085 1.00 94.00 98 PRO A C 1
ATOM 783 O O . PRO A 1 98 ? -17.251 -2.798 12.805 1.00 94.00 98 PRO A O 1
ATOM 786 N N . TYR A 1 99 ? -16.416 -0.948 11.870 1.00 94.88 99 TYR A N 1
ATOM 787 C CA . TYR A 1 99 ? -15.081 -1.021 12.479 1.00 94.88 99 TYR A CA 1
ATOM 788 C C . TYR A 1 99 ? -14.339 -2.313 12.125 1.00 94.88 99 TYR A C 1
ATOM 790 O O . TYR A 1 99 ? -13.822 -3.022 12.991 1.00 94.88 99 TYR A O 1
ATOM 798 N N . ARG A 1 100 ? -14.277 -2.613 10.821 1.00 95.38 100 ARG A N 1
ATOM 799 C CA . ARG A 1 100 ? -13.557 -3.777 10.293 1.00 95.38 100 ARG A CA 1
ATOM 800 C C . ARG A 1 100 ? -12.083 -3.754 10.744 1.00 95.38 100 ARG A C 1
ATOM 802 O O . ARG A 1 100 ? -11.423 -2.726 10.546 1.00 95.38 100 ARG A O 1
ATOM 809 N N . PRO A 1 101 ? -11.556 -4.853 11.317 1.00 96.06 101 PRO A N 1
ATOM 810 C CA . PRO A 1 101 ? -10.143 -4.962 11.667 1.00 96.06 101 PRO A CA 1
ATOM 811 C C . PRO A 1 101 ? -9.225 -4.744 10.463 1.00 96.06 101 PRO A C 1
ATOM 813 O O . PRO A 1 101 ? -9.542 -5.144 9.341 1.00 96.06 101 PRO A O 1
ATOM 816 N N . LEU A 1 102 ? -8.088 -4.101 10.706 1.00 96.19 102 LEU A N 1
ATOM 817 C CA . LEU A 1 102 ? -7.043 -3.906 9.708 1.00 96.19 102 LEU A CA 1
ATOM 818 C C . LEU A 1 102 ? -6.146 -5.139 9.644 1.00 96.19 102 LEU A C 1
ATOM 820 O O . LEU A 1 102 ? -5.795 -5.700 10.680 1.00 96.19 102 LEU A O 1
ATOM 824 N N . GLY A 1 103 ? -5.744 -5.520 8.431 1.00 93.69 103 GLY A N 1
ATOM 825 C CA . GLY A 1 103 ? -4.758 -6.580 8.229 1.00 93.69 103 GLY A CA 1
ATOM 826 C C . GLY A 1 103 ? -3.338 -6.083 8.495 1.00 93.69 103 GLY A C 1
ATOM 827 O O . GLY A 1 103 ? -2.594 -6.698 9.250 1.00 93.69 103 GLY A O 1
ATOM 828 N N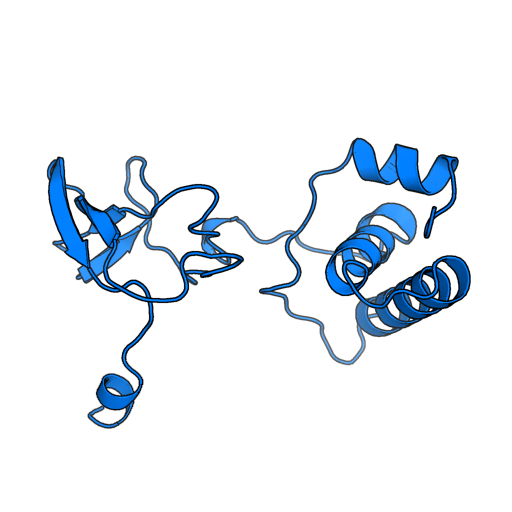 . ILE A 1 104 ? -2.971 -4.941 7.901 1.00 94.88 104 ILE A N 1
ATOM 829 C CA . ILE A 1 104 ? -1.636 -4.343 8.040 1.00 94.88 104 ILE A CA 1
ATOM 830 C C . ILE A 1 104 ? -1.770 -2.853 8.347 1.00 94.88 104 ILE A C 1
ATOM 832 O O . ILE A 1 104 ? -2.447 -2.110 7.633 1.00 94.88 104 ILE A O 1
ATOM 836 N N . VAL A 1 105 ? -1.067 -2.415 9.391 1.00 94.31 105 VAL A N 1
ATOM 837 C CA . VAL A 1 105 ? -0.885 -1.006 9.753 1.00 94.31 105 VAL A CA 1
ATOM 838 C C . VAL A 1 105 ? 0.455 -0.535 9.193 1.00 94.31 105 VAL A C 1
ATOM 840 O O . VAL A 1 105 ? 1.515 -0.967 9.642 1.00 94.31 105 VAL A O 1
ATOM 843 N N . HIS A 1 106 ? 0.421 0.359 8.208 1.00 94.81 106 HIS A N 1
ATOM 844 C CA . HIS A 1 106 ? 1.605 0.854 7.518 1.00 94.81 106 HIS A CA 1
ATOM 845 C C . HIS A 1 106 ? 1.972 2.267 7.990 1.00 94.81 106 HIS A C 1
ATOM 847 O O . HIS A 1 106 ? 1.345 3.274 7.648 1.00 94.81 106 HIS A O 1
ATOM 853 N N . LEU A 1 107 ? 3.078 2.346 8.729 1.00 93.44 107 LEU A N 1
ATOM 854 C CA . LEU A 1 107 ? 3.698 3.585 9.208 1.00 93.44 107 LEU A CA 1
ATOM 855 C C . LEU A 1 107 ? 4.586 4.251 8.140 1.00 93.44 107 LEU A C 1
ATOM 857 O O . LEU A 1 107 ? 5.769 4.520 8.366 1.00 93.44 107 LEU A O 1
ATOM 861 N N . ALA A 1 108 ? 4.032 4.493 6.948 1.00 88.19 108 ALA A N 1
ATOM 862 C CA . ALA A 1 108 ? 4.732 5.237 5.900 1.00 88.19 108 ALA A CA 1
ATOM 863 C C . ALA A 1 108 ? 5.020 6.669 6.388 1.00 88.19 108 ALA A C 1
ATOM 865 O O . ALA A 1 108 ? 4.236 7.221 7.147 1.00 88.19 108 ALA A O 1
ATOM 866 N N . GLY A 1 109 ? 6.098 7.317 5.940 1.00 84.81 109 GLY A N 1
ATOM 867 C CA . GLY A 1 109 ? 6.404 8.718 6.283 1.00 84.81 109 GLY A CA 1
ATOM 868 C C . GLY A 1 109 ? 6.831 8.947 7.742 1.00 84.81 109 GLY A C 1
ATOM 869 O O . GLY A 1 109 ? 7.766 8.294 8.191 1.00 84.81 109 GLY A O 1
ATOM 870 N N . HIS A 1 110 ? 6.237 9.916 8.453 1.00 82.00 110 HIS A N 1
ATOM 871 C CA . HIS A 1 110 ? 6.800 10.427 9.717 1.00 82.00 110 HIS A CA 1
ATOM 872 C C . HIS A 1 110 ? 6.257 9.773 11.003 1.00 82.00 110 HIS A C 1
ATOM 874 O O . HIS A 1 110 ? 6.873 9.928 12.054 1.00 82.00 110 HIS A O 1
ATOM 880 N N . LEU A 1 111 ? 5.141 9.033 10.964 1.00 83.75 111 LEU A N 1
ATOM 881 C CA . LEU A 1 111 ? 4.544 8.382 12.147 1.00 83.75 111 LEU A CA 1
ATOM 882 C C . LEU A 1 111 ? 5.258 7.071 12.531 1.00 83.75 111 LEU A C 1
ATOM 884 O O . LEU A 1 111 ? 4.629 6.029 12.692 1.00 83.75 111 LEU A O 1
ATOM 888 N N . LYS A 1 112 ? 6.589 7.101 12.641 1.00 81.56 112 LYS A N 1
ATOM 889 C CA . LYS A 1 112 ? 7.417 5.903 12.880 1.00 81.56 112 LYS A CA 1
ATOM 890 C C . LYS A 1 112 ? 7.754 5.659 14.348 1.00 81.56 112 LYS A C 1
ATOM 892 O O . LYS A 1 112 ? 8.123 4.541 14.711 1.00 81.56 112 LYS A O 1
ATOM 897 N N . THR A 1 113 ? 7.689 6.698 15.173 1.00 83.12 113 THR A N 1
ATOM 898 C CA . THR A 1 113 ? 8.151 6.670 16.560 1.00 83.12 113 THR A CA 1
ATOM 899 C C . THR A 1 113 ? 7.174 7.383 17.479 1.00 83.12 113 THR A C 1
ATOM 901 O O . THR A 1 113 ? 6.429 8.270 17.067 1.00 83.12 113 THR A O 1
ATOM 904 N N . GLY A 1 114 ? 7.210 6.982 18.748 1.00 86.31 114 GLY A N 1
ATOM 905 C CA . GLY A 1 114 ? 6.403 7.579 19.797 1.00 86.31 114 GLY A CA 1
ATOM 906 C C . GLY A 1 114 ? 4.933 7.155 19.769 1.00 86.31 114 GLY A C 1
ATOM 907 O O . GLY A 1 114 ? 4.452 6.519 18.825 1.00 86.31 114 GLY A O 1
ATOM 908 N N . PRO A 1 115 ? 4.212 7.463 20.852 1.00 90.75 115 PRO A N 1
ATOM 909 C CA . PRO A 1 115 ? 2.796 7.187 20.928 1.00 90.75 115 PRO A CA 1
ATOM 910 C C . PRO A 1 115 ? 1.975 8.258 20.201 1.00 90.75 115 PRO A C 1
ATOM 912 O O . PRO A 1 115 ? 2.265 9.452 20.281 1.00 90.75 115 PRO A O 1
ATOM 915 N N . VAL A 1 116 ? 0.889 7.824 19.576 1.00 92.88 116 VAL A N 1
ATOM 916 C CA . VAL A 1 116 ? -0.132 8.670 18.954 1.00 92.88 116 VAL A CA 1
ATOM 917 C C . VAL A 1 116 ? -1.428 8.590 19.755 1.00 92.88 116 VAL A C 1
ATOM 919 O O . VAL A 1 116 ? -1.714 7.578 20.398 1.00 92.88 116 VAL A O 1
ATOM 922 N N . GLU A 1 117 ? -2.218 9.657 19.733 1.00 95.44 117 GLU A N 1
ATOM 923 C CA . GLU A 1 117 ? -3.556 9.648 20.321 1.00 95.44 117 GLU A CA 1
ATOM 924 C C . GLU A 1 117 ? -4.561 9.089 19.306 1.00 95.44 117 GLU A C 1
ATOM 926 O O . GLU A 1 117 ? -4.762 9.655 18.233 1.00 95.44 117 GLU A O 1
ATOM 931 N N . LEU A 1 118 ? -5.182 7.959 19.635 1.00 95.31 118 LEU A N 1
ATOM 932 C CA . LEU A 1 118 ? -6.177 7.290 18.802 1.00 95.31 118 LEU A CA 1
ATOM 933 C C . LEU A 1 118 ? -7.560 7.417 19.420 1.00 95.31 118 LEU A C 1
ATOM 935 O O . LEU A 1 118 ? -7.712 7.389 20.641 1.00 95.31 118 LEU A O 1
ATOM 939 N N . ARG A 1 119 ? -8.584 7.464 18.569 1.00 96.44 119 ARG A N 1
ATOM 940 C CA . ARG A 1 119 ? -9.963 7.239 19.007 1.00 96.44 119 ARG A CA 1
ATOM 941 C C . ARG A 1 119 ? -10.238 5.747 19.114 1.00 96.44 119 ARG A C 1
ATOM 943 O O . ARG A 1 119 ? -9.754 4.957 18.301 1.00 96.44 119 ARG A O 1
ATOM 950 N N . THR A 1 120 ? -11.050 5.367 20.082 1.00 96.19 120 THR A N 1
ATOM 951 C CA . THR A 1 120 ? -11.515 3.995 20.227 1.00 96.19 120 THR A CA 1
ATOM 952 C C . THR A 1 120 ? -12.879 3.788 19.564 1.00 96.19 120 THR A C 1
ATOM 954 O O . THR A 1 120 ? -13.505 4.738 19.073 1.00 96.19 120 THR A O 1
ATOM 957 N N . THR A 1 121 ? -13.358 2.545 19.505 1.00 95.81 121 THR A N 1
ATOM 958 C CA . THR A 1 121 ? -14.688 2.251 18.941 1.00 95.81 121 THR A CA 1
ATOM 959 C C . THR A 1 121 ? -15.830 2.728 19.836 1.00 95.81 121 THR A C 1
ATOM 961 O O . THR A 1 121 ? -16.896 3.060 19.321 1.00 95.81 121 THR A O 1
ATOM 964 N N . THR A 1 122 ? -15.581 2.879 21.141 1.00 94.00 122 THR A N 1
ATOM 965 C CA . THR A 1 122 ? -16.530 3.446 22.117 1.00 94.00 122 THR A CA 1
ATOM 966 C C . THR A 1 122 ? -16.481 4.977 22.217 1.00 94.00 122 THR A C 1
ATOM 968 O O . THR A 1 122 ? -17.241 5.575 22.971 1.00 94.00 122 THR A O 1
ATOM 971 N N . GLY A 1 123 ? -15.603 5.634 21.448 1.00 91.81 123 GLY A N 1
ATOM 972 C CA . GLY A 1 123 ? -15.476 7.095 21.415 1.00 91.81 123 GLY A CA 1
ATOM 973 C C . GLY A 1 123 ? -14.452 7.681 22.391 1.00 91.81 123 GLY A C 1
ATOM 974 O O . GLY A 1 123 ? -14.248 8.895 22.385 1.00 91.81 123 GLY A O 1
ATOM 975 N N . GLN A 1 124 ? -13.763 6.848 23.173 1.00 95.56 124 GLN A N 1
ATOM 976 C CA . GLN A 1 124 ? -12.684 7.284 24.062 1.00 95.56 124 GLN A CA 1
ATOM 977 C C . GLN A 1 124 ? -11.417 7.651 23.278 1.00 95.56 124 GLN A C 1
ATOM 979 O O . GLN A 1 124 ? -11.286 7.348 22.087 1.00 95.56 124 GLN A O 1
ATOM 984 N N . ARG A 1 125 ? -10.459 8.303 23.947 1.00 96.31 125 ARG A N 1
ATOM 985 C CA . ARG A 1 125 ? -9.113 8.549 23.408 1.00 96.31 125 ARG A CA 1
ATOM 986 C C . ARG A 1 125 ? -8.086 7.704 24.148 1.00 96.31 125 ARG A C 1
ATOM 988 O O . ARG A 1 125 ? -8.130 7.603 25.370 1.00 96.31 125 ARG A O 1
ATOM 995 N N . ARG A 1 126 ? -7.156 7.101 23.408 1.00 93.88 126 ARG A N 1
ATOM 996 C CA . ARG A 1 126 ? -6.084 6.267 23.959 1.00 93.88 126 ARG A CA 1
ATOM 997 C C . ARG A 1 126 ? -4.755 6.616 23.309 1.00 93.88 126 ARG A C 1
ATOM 999 O O . ARG A 1 126 ? -4.640 6.639 22.087 1.00 93.88 126 ARG A O 1
ATOM 1006 N N . ARG A 1 127 ? -3.737 6.851 24.135 1.00 94.69 127 ARG A N 1
ATOM 1007 C CA . ARG A 1 127 ? -2.363 7.082 23.685 1.00 94.69 127 ARG A CA 1
ATOM 1008 C C . ARG A 1 127 ? -1.675 5.731 23.479 1.00 94.69 127 ARG A C 1
ATOM 1010 O O . ARG A 1 127 ? -1.550 4.963 24.427 1.00 94.69 127 ARG A O 1
ATOM 1017 N N . MET A 1 128 ? -1.289 5.417 22.244 1.00 91.12 128 MET A N 1
ATOM 1018 C CA . MET A 1 128 ? -0.758 4.101 21.861 1.00 91.12 128 MET A CA 1
ATOM 1019 C C . MET A 1 128 ? 0.425 4.228 20.907 1.00 91.12 128 MET A C 1
ATOM 1021 O O . MET A 1 128 ? 0.440 5.100 20.043 1.00 91.12 128 MET A O 1
ATOM 1025 N N . ILE A 1 129 ? 1.398 3.328 21.022 1.00 89.62 129 ILE A N 1
ATOM 1026 C CA . ILE A 1 129 ? 2.441 3.158 20.007 1.00 89.62 129 IL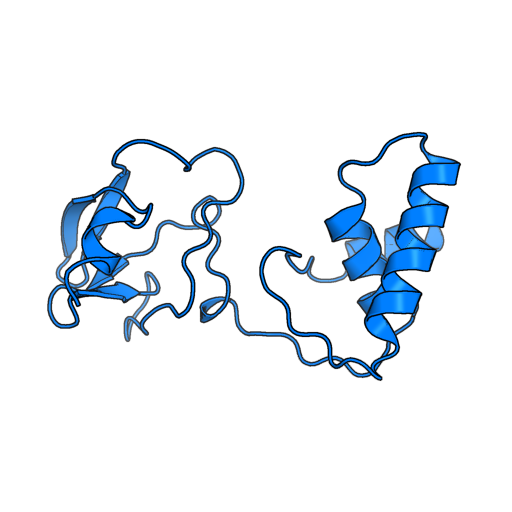E A CA 1
ATOM 1027 C C . ILE A 1 129 ? 1.861 2.267 18.903 1.00 89.62 129 ILE A C 1
ATOM 1029 O O . ILE A 1 129 ? 1.378 1.175 19.184 1.00 89.62 129 ILE A O 1
ATOM 1033 N N . LEU A 1 130 ? 1.878 2.741 17.653 1.00 89.44 130 LEU A N 1
ATOM 1034 C CA . LEU A 1 130 ? 1.388 1.955 16.506 1.00 89.44 130 LEU A CA 1
ATOM 1035 C C . LEU A 1 130 ? 2.400 0.924 16.012 1.00 89.44 130 LEU A C 1
ATOM 1037 O O . LEU A 1 130 ? 2.046 -0.027 15.321 1.00 89.44 130 LEU A O 1
ATOM 1041 N N . ARG A 1 131 ? 3.677 1.148 16.318 1.00 85.62 131 ARG A N 1
ATOM 1042 C CA . ARG A 1 131 ? 4.743 0.215 15.989 1.00 85.62 131 ARG A CA 1
ATOM 1043 C C . ARG A 1 131 ? 4.610 -1.013 16.883 1.00 85.62 131 ARG A C 1
ATOM 1045 O O . ARG A 1 131 ? 4.518 -0.886 18.099 1.00 85.62 131 ARG A O 1
ATOM 1052 N N . MET A 1 132 ? 4.638 -2.189 16.268 1.00 75.44 132 MET A N 1
ATOM 1053 C CA . MET A 1 132 ? 4.691 -3.454 16.994 1.00 75.44 132 MET A CA 1
ATOM 1054 C C . MET A 1 132 ? 5.941 -3.499 17.885 1.00 75.44 132 MET A C 1
ATOM 1056 O O . MET A 1 132 ? 7.025 -3.113 17.436 1.00 75.44 132 MET A O 1
ATOM 1060 N N . ASN A 1 133 ? 5.790 -3.957 19.131 1.00 69.69 133 ASN A N 1
ATOM 1061 C CA . ASN A 1 133 ? 6.929 -4.255 19.994 1.00 69.69 133 ASN A CA 1
ATOM 1062 C C . ASN A 1 133 ? 7.513 -5.618 19.573 1.00 69.69 133 ASN A C 1
ATOM 1064 O O . ASN A 1 133 ? 6.820 -6.621 19.742 1.00 69.69 133 ASN A O 1
ATOM 1068 N N . PRO A 1 134 ? 8.739 -5.684 19.025 1.00 62.66 134 PRO A N 1
ATOM 1069 C CA . PRO A 1 134 ? 9.331 -6.950 18.597 1.00 62.66 134 PRO A CA 1
ATOM 1070 C C . PRO A 1 134 ? 9.543 -7.942 19.752 1.00 62.66 134 PRO A C 1
ATOM 1072 O O . PRO A 1 134 ? 9.496 -9.143 19.517 1.00 62.66 134 PRO A O 1
ATOM 1075 N N . GLU A 1 135 ? 9.701 -7.476 20.994 1.00 64.50 135 GLU A N 1
ATOM 1076 C CA . GLU A 1 135 ? 9.862 -8.356 22.164 1.00 64.50 135 GLU A CA 1
ATOM 1077 C C . GLU A 1 135 ? 8.584 -9.139 22.497 1.00 64.50 135 GLU A C 1
ATOM 1079 O O . GLU A 1 135 ? 8.657 -10.243 23.025 1.00 64.50 135 GLU A O 1
ATOM 1084 N N . ALA A 1 136 ? 7.411 -8.619 22.119 1.00 60.25 136 ALA A N 1
ATOM 1085 C CA . ALA A 1 136 ? 6.129 -9.291 22.336 1.00 60.25 136 ALA A CA 1
ATOM 1086 C C . ALA A 1 136 ? 5.912 -10.516 21.423 1.00 60.25 136 ALA A C 1
ATOM 1088 O O . ALA A 1 136 ? 4.996 -11.295 21.665 1.00 60.25 136 ALA A O 1
ATOM 1089 N N . LEU A 1 137 ? 6.732 -10.684 20.376 1.00 54.22 137 LEU A N 1
ATOM 1090 C CA . LEU A 1 137 ? 6.687 -11.839 19.467 1.00 54.22 137 LEU A CA 1
ATOM 1091 C C . LEU A 1 137 ? 7.574 -13.004 19.929 1.00 54.22 137 LEU A C 1
ATOM 1093 O O . LEU A 1 137 ? 7.472 -14.093 19.379 1.00 54.22 137 LEU A O 1
ATOM 1097 N N . LEU A 1 138 ? 8.461 -12.779 20.903 1.00 50.66 138 LEU A N 1
ATOM 1098 C CA . LEU A 1 138 ? 9.362 -13.807 21.441 1.00 50.66 138 LEU A CA 1
ATOM 1099 C C . LEU A 1 138 ? 8.750 -14.564 22.631 1.00 50.66 138 LEU A C 1
ATOM 1101 O O . LEU A 1 138 ? 9.368 -15.481 23.162 1.00 50.66 138 LEU A O 1
ATOM 1105 N N . THR A 1 139 ? 7.552 -14.167 23.064 1.00 49.41 139 THR A N 1
ATOM 1106 C CA . THR A 1 139 ? 6.836 -14.727 24.220 1.00 49.41 139 THR A CA 1
ATOM 1107 C C . THR A 1 139 ? 5.644 -15.614 23.836 1.00 49.41 139 THR A C 1
ATOM 1109 O O . THR A 1 139 ? 4.832 -15.940 24.699 1.00 49.41 139 THR A O 1
ATOM 1112 N N . THR A 1 140 ? 5.520 -15.978 22.558 1.00 48.62 140 THR A N 1
ATOM 1113 C CA . THR A 1 140 ? 4.485 -16.870 22.000 1.00 48.62 140 THR A CA 1
ATOM 1114 C C . THR A 1 140 ? 5.130 -18.053 21.310 1.00 48.62 140 THR A C 1
ATOM 1116 O O . THR A 1 140 ? 4.639 -19.182 21.514 1.00 48.62 140 THR A O 1
#